Protein AF-A0A1M5IV76-F1 (afdb_monomer_lite)

pLDDT: mean 94.35, std 6.38, range [62.5, 98.69]

Secondary structure (DSSP, 8-state):
-PPPSGGGGGGHHHHHHHHHHHHHHHSS-SSSS--HHHHHH-SS-EEEE-SSSS-BEEEE-HHHHHHHT--HHHHTTSBGGGGB----HHHHHHHHHHHHHHSEEEEEEEEEE-TT--EEEEEEEEEEEEE-TTS-EEEEEEE-SEEEE-

InterPro domains:
  IPR013978 MEKHLA [PF08670] (13-148)

Radius of gyration: 14.45 Å; chains: 1; bounding box: 33×33×34 Å

Foldseek 3Di:
DDQQDPVCQLVLVVLLLQQVQCCVQVVDTPDPDSGNVCVQVPCWWKWWWFPDPQTFIQDIHPNRCVVQVHDRVVRRGDRPCQQFDPDDPVLVVVQVVVCVVRQKDWFDWGWTAHPVGWIKIFTGKIKGFGADPVRDTTTMMIIGDDMDTD

Structure (mmCIF, N/CA/C/O backbone):
data_AF-A0A1M5IV76-F1
#
_entry.id   AF-A0A1M5IV76-F1
#
loop_
_atom_site.group_PDB
_atom_site.id
_atom_site.type_symbol
_atom_site.label_atom_id
_atom_site.label_alt_id
_atom_site.label_comp_id
_atom_site.label_asym_id
_atom_site.label_entity_id
_atom_site.label_seq_id
_atom_site.pdbx_PDB_ins_code
_atom_site.Cartn_x
_atom_site.Cartn_y
_atom_site.Cartn_z
_atom_site.occupancy
_atom_site.B_iso_or_equiv
_atom_site.auth_seq_id
_atom_site.auth_comp_id
_atom_site.auth_asym_id
_atom_site.auth_atom_id
_atom_site.pdbx_PDB_model_num
ATOM 1 N N . MET A 1 1 ? -5.589 -13.951 5.504 1.00 81.75 1 MET A N 1
ATOM 2 C CA . MET A 1 1 ? -4.110 -14.057 5.553 1.00 81.75 1 MET A CA 1
ATOM 3 C C . MET A 1 1 ? -3.656 -13.785 6.974 1.00 81.75 1 MET A C 1
ATOM 5 O O . MET A 1 1 ? -4.291 -12.973 7.628 1.00 81.75 1 MET A O 1
ATOM 9 N N . GLU A 1 2 ? -2.597 -14.431 7.460 1.00 92.12 2 GLU A N 1
ATOM 10 C CA . GLU A 1 2 ? -2.061 -14.140 8.801 1.00 92.12 2 GLU A CA 1
ATOM 11 C C . GLU A 1 2 ? -1.369 -12.773 8.855 1.00 92.12 2 GLU A C 1
ATOM 13 O O . GLU A 1 2 ? -0.728 -12.360 7.885 1.00 92.12 2 GLU A O 1
ATOM 18 N N . ARG A 1 3 ? -1.453 -12.088 9.997 1.00 96.00 3 ARG A N 1
ATOM 19 C CA . ARG A 1 3 ? -0.761 -10.815 10.219 1.00 96.00 3 ARG A CA 1
ATOM 20 C C . ARG A 1 3 ? 0.765 -10.962 10.083 1.00 96.00 3 ARG A C 1
ATOM 22 O O . ARG A 1 3 ? 1.322 -11.909 10.647 1.00 96.00 3 ARG A O 1
ATOM 29 N N . PRO A 1 4 ? 1.463 -10.040 9.392 1.00 97.44 4 PRO A N 1
ATOM 30 C CA . PRO A 1 4 ? 2.919 -10.028 9.300 1.00 97.44 4 PRO A CA 1
ATOM 31 C C . PRO A 1 4 ? 3.592 -10.047 10.677 1.00 97.44 4 PRO A C 1
ATOM 33 O O . PRO A 1 4 ? 3.281 -9.237 11.551 1.00 97.44 4 PRO A O 1
ATOM 36 N N . SER A 1 5 ? 4.502 -10.998 10.871 1.00 97.81 5 SER A N 1
ATOM 37 C CA . SER A 1 5 ? 5.304 -11.178 12.085 1.00 97.81 5 SER A CA 1
ATOM 38 C C . SER A 1 5 ? 6.552 -12.015 11.790 1.00 97.81 5 SER A C 1
ATOM 40 O O . SER A 1 5 ? 6.684 -12.585 10.705 1.00 97.81 5 SER A O 1
ATOM 42 N N . ASP A 1 6 ? 7.442 -12.177 12.774 1.00 97.19 6 ASP A N 1
ATOM 43 C CA . ASP A 1 6 ? 8.620 -13.046 12.629 1.00 97.19 6 ASP A CA 1
ATOM 44 C C . ASP A 1 6 ? 8.236 -14.499 12.273 1.00 97.19 6 ASP A C 1
ATOM 46 O O . ASP A 1 6 ? 8.950 -15.164 11.526 1.00 97.19 6 ASP A O 1
ATOM 50 N N . LYS A 1 7 ? 7.068 -14.983 12.729 1.00 97.25 7 LYS A N 1
ATOM 51 C CA . LYS A 1 7 ? 6.592 -16.359 12.484 1.00 97.25 7 LYS A CA 1
ATOM 52 C C . LYS A 1 7 ? 6.279 -16.654 11.016 1.00 97.25 7 LYS A C 1
ATOM 54 O O . LYS A 1 7 ? 6.349 -17.807 10.607 1.00 97.25 7 LYS A O 1
ATOM 59 N N . ASN A 1 8 ? 5.931 -15.632 10.236 1.00 97.38 8 ASN A N 1
ATOM 60 C CA . ASN A 1 8 ? 5.61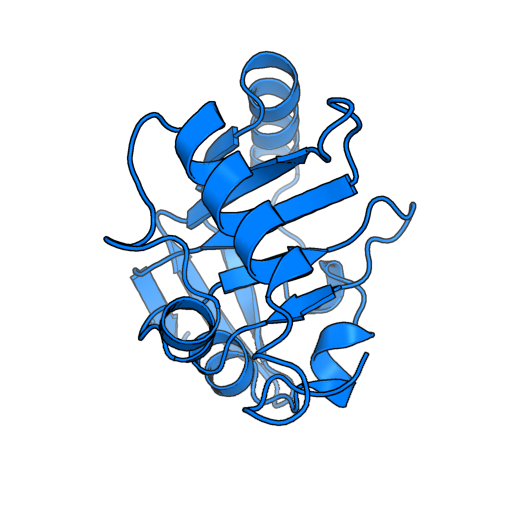2 -15.755 8.811 1.00 97.38 8 ASN A CA 1
ATOM 61 C C . ASN A 1 8 ? 6.489 -14.845 7.938 1.00 97.38 8 ASN A C 1
ATOM 63 O O . ASN A 1 8 ? 6.097 -14.474 6.829 1.00 97.38 8 ASN A O 1
ATOM 67 N N . ALA A 1 9 ? 7.674 -14.484 8.449 1.00 97.75 9 ALA A N 1
ATOM 68 C CA . ALA A 1 9 ? 8.642 -13.619 7.781 1.00 97.75 9 ALA A CA 1
ATOM 69 C C . ALA A 1 9 ? 8.011 -12.328 7.224 1.00 97.75 9 ALA A C 1
ATOM 71 O O . ALA A 1 9 ? 8.343 -11.889 6.126 1.00 97.75 9 ALA A O 1
ATOM 72 N N . TYR A 1 10 ? 7.059 -11.749 7.959 1.00 98.00 10 TYR A N 1
ATOM 73 C CA . TYR A 1 10 ? 6.312 -10.549 7.574 1.00 98.00 10 TYR A CA 1
ATOM 74 C C . TYR A 1 10 ? 5.675 -10.623 6.177 1.00 98.00 10 TYR A C 1
ATOM 76 O O . TYR A 1 10 ? 5.617 -9.623 5.467 1.00 98.00 10 TYR A O 1
ATOM 84 N N . GLN A 1 11 ? 5.196 -11.802 5.764 1.00 97.19 11 GLN A N 1
ATOM 85 C CA . GLN A 1 11 ? 4.651 -12.026 4.418 1.00 97.19 11 GLN A CA 1
ATOM 86 C C . GLN A 1 11 ? 5.676 -11.758 3.298 1.00 97.19 11 GLN A C 1
ATOM 88 O O . GLN A 1 11 ? 5.354 -11.149 2.276 1.00 97.19 11 GLN A O 1
ATOM 93 N N . ALA A 1 12 ? 6.914 -12.243 3.460 1.00 97.12 12 ALA A N 1
ATOM 94 C CA . ALA A 1 12 ? 8.046 -11.929 2.583 1.00 97.12 12 ALA A CA 1
ATOM 95 C C . ALA A 1 12 ? 7.789 -12.061 1.077 1.00 97.12 12 ALA A C 1
ATOM 97 O O . ALA A 1 12 ? 8.241 -11.216 0.309 1.00 97.12 12 ALA A O 1
ATOM 98 N N . LYS A 1 13 ? 7.034 -13.075 0.640 1.00 96.06 13 LYS A N 1
ATOM 99 C CA . LYS A 1 13 ? 6.684 -13.234 -0.781 1.00 96.06 13 LYS A CA 1
ATOM 100 C C . LYS A 1 13 ? 5.839 -12.066 -1.301 1.00 96.06 13 LYS A C 1
ATOM 102 O O . LYS A 1 13 ? 6.115 -11.548 -2.377 1.00 96.06 13 LYS A O 1
ATOM 107 N N . HIS A 1 14 ? 4.843 -11.631 -0.527 1.00 96.94 14 HIS A N 1
ATOM 108 C CA . HIS A 1 14 ? 3.983 -10.499 -0.883 1.00 96.94 14 HIS A CA 1
ATOM 109 C C . HIS A 1 14 ? 4.756 -9.181 -0.824 1.00 96.94 14 HIS A C 1
ATOM 111 O O . HIS A 1 14 ? 4.649 -8.357 -1.727 1.00 96.94 14 HIS A O 1
ATOM 117 N N . ALA A 1 15 ? 5.584 -8.992 0.206 1.00 97.69 15 ALA A N 1
ATOM 118 C CA . ALA A 1 15 ? 6.433 -7.809 0.314 1.00 97.69 15 ALA A CA 1
ATOM 119 C C . ALA A 1 15 ? 7.399 -7.686 -0.874 1.00 97.69 15 ALA A C 1
ATOM 121 O O . ALA A 1 15 ? 7.535 -6.613 -1.461 1.00 97.69 15 ALA A O 1
ATOM 122 N N . LEU A 1 16 ? 8.013 -8.798 -1.280 1.00 96.94 16 LEU A N 1
ATOM 123 C CA . LEU A 1 16 ? 8.903 -8.834 -2.433 1.00 96.94 16 LEU A CA 1
ATOM 124 C C . LEU A 1 16 ? 8.162 -8.506 -3.736 1.00 96.94 16 LEU A C 1
ATOM 126 O O . LEU A 1 16 ? 8.690 -7.747 -4.543 1.00 96.94 16 LEU A O 1
ATOM 130 N N . LEU A 1 17 ? 6.937 -9.016 -3.916 1.00 97.25 17 LEU A N 1
ATOM 131 C CA . LEU A 1 17 ? 6.063 -8.678 -5.046 1.00 97.25 17 LEU A CA 1
ATOM 132 C C . LEU A 1 17 ? 5.800 -7.164 -5.124 1.00 97.25 17 LEU A C 1
ATOM 134 O O . LEU A 1 17 ? 5.945 -6.571 -6.195 1.00 97.25 17 LEU A O 1
ATOM 138 N N . LEU A 1 18 ? 5.463 -6.534 -3.992 1.00 98.25 18 LEU A N 1
ATOM 139 C CA . LEU A 1 18 ? 5.221 -5.089 -3.899 1.00 98.25 18 LEU A CA 1
ATOM 140 C C . LEU A 1 18 ? 6.457 -4.288 -4.312 1.00 98.25 18 LEU A C 1
ATOM 142 O O . LEU A 1 18 ? 6.372 -3.427 -5.189 1.00 98.25 18 LEU A O 1
ATOM 146 N N . LEU A 1 19 ? 7.598 -4.594 -3.694 1.00 98.06 19 LEU A N 1
ATOM 147 C CA . LEU A 1 19 ? 8.830 -3.825 -3.847 1.00 98.06 19 LEU A CA 1
ATOM 148 C C . LEU A 1 19 ? 9.484 -4.035 -5.217 1.00 98.06 19 LEU A C 1
ATOM 150 O O . LEU A 1 19 ? 9.934 -3.068 -5.829 1.00 98.06 19 LEU A O 1
ATOM 154 N N . ARG A 1 20 ? 9.506 -5.270 -5.737 1.00 97.19 20 ARG A N 1
ATOM 155 C CA . ARG A 1 20 ? 10.045 -5.553 -7.077 1.00 97.19 20 ARG A CA 1
ATOM 156 C C . ARG A 1 20 ? 9.212 -4.905 -8.172 1.00 97.19 20 ARG A C 1
ATOM 158 O O . ARG A 1 20 ? 9.792 -4.298 -9.066 1.00 97.19 20 ARG A O 1
ATOM 165 N N . SER A 1 21 ? 7.882 -4.992 -8.081 1.00 97.62 21 SER A N 1
ATOM 166 C CA . SER A 1 21 ? 6.999 -4.350 -9.063 1.00 97.62 21 SER A CA 1
ATOM 167 C C . SER A 1 21 ? 7.175 -2.830 -9.047 1.00 97.62 21 SER A C 1
ATOM 169 O O . SER A 1 21 ? 7.246 -2.216 -10.106 1.00 97.62 21 SER A O 1
ATOM 171 N N . TYR A 1 22 ? 7.322 -2.233 -7.856 1.00 97.94 22 TYR A N 1
ATOM 172 C CA . TYR A 1 22 ? 7.600 -0.803 -7.716 1.00 97.94 22 TYR A CA 1
ATOM 173 C C . TYR A 1 22 ? 8.903 -0.421 -8.433 1.00 97.94 22 TYR A C 1
ATOM 175 O O . TYR A 1 22 ? 8.882 0.421 -9.323 1.00 97.94 22 TYR A O 1
ATOM 183 N N . VAL A 1 23 ? 10.022 -1.084 -8.110 1.00 96.88 23 VAL A N 1
ATOM 184 C CA . VAL A 1 23 ? 11.333 -0.805 -8.730 1.00 96.88 23 VAL A CA 1
ATOM 185 C C . VAL A 1 23 ? 11.284 -0.977 -10.248 1.00 96.88 23 VAL A C 1
ATOM 187 O O . VAL A 1 23 ? 11.803 -0.132 -10.972 1.00 96.88 23 VAL A O 1
ATOM 190 N N . ALA A 1 24 ? 10.660 -2.051 -10.735 1.00 95.88 24 ALA A N 1
ATOM 191 C CA . ALA A 1 24 ? 10.602 -2.358 -12.161 1.00 95.88 24 ALA A CA 1
ATOM 192 C C . ALA A 1 24 ? 9.821 -1.309 -12.967 1.00 95.88 24 ALA A C 1
ATOM 194 O O . ALA A 1 24 ? 10.213 -0.990 -14.087 1.00 95.88 24 ALA A O 1
ATOM 195 N N . LEU A 1 25 ? 8.732 -0.777 -12.407 1.00 96.56 25 LEU A N 1
ATOM 196 C CA . LEU A 1 25 ? 7.865 0.187 -13.089 1.00 96.56 25 LEU A CA 1
ATOM 197 C C . LEU A 1 25 ? 8.342 1.629 -12.938 1.00 96.56 25 LEU A C 1
ATOM 199 O O . LEU A 1 25 ? 8.204 2.432 -13.855 1.00 96.56 25 LEU A O 1
ATOM 203 N N . ILE A 1 26 ? 8.874 1.962 -11.768 1.00 96.19 26 ILE A N 1
ATOM 204 C CA . ILE A 1 26 ? 9.140 3.346 -11.378 1.00 96.19 26 ILE A CA 1
ATOM 205 C C . ILE A 1 26 ? 10.621 3.700 -11.565 1.00 96.19 26 ILE A C 1
ATOM 207 O O . ILE A 1 26 ? 10.961 4.869 -11.726 1.00 96.19 26 IL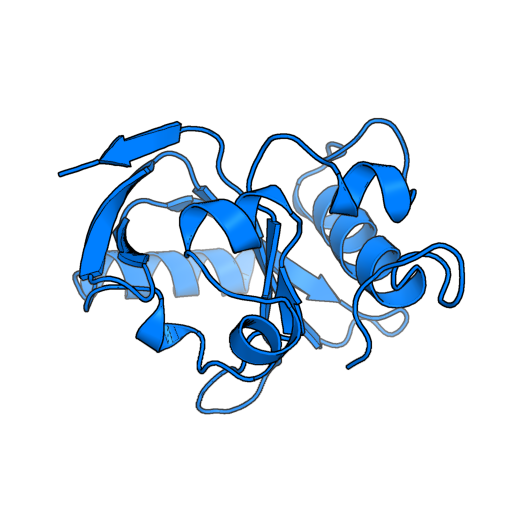E A O 1
ATOM 211 N N . GLY A 1 27 ? 11.505 2.700 -11.595 1.00 96.25 27 GLY A N 1
ATOM 212 C CA . GLY A 1 27 ? 12.941 2.881 -11.815 1.00 96.25 27 GLY A CA 1
ATOM 213 C C . GLY A 1 27 ? 13.725 3.294 -10.568 1.00 96.25 27 GLY A C 1
ATOM 214 O O . GLY A 1 27 ? 14.943 3.440 -10.638 1.00 96.25 27 GLY A O 1
ATOM 215 N N . GLU A 1 28 ? 13.061 3.441 -9.422 1.00 95.94 28 GLU A N 1
ATOM 216 C CA . GLU A 1 28 ? 13.688 3.740 -8.135 1.00 95.94 28 GLU A CA 1
ATOM 217 C C . GLU A 1 28 ? 13.093 2.863 -7.021 1.00 95.94 28 GLU A C 1
ATOM 219 O O . GLU A 1 28 ? 11.944 2.422 -7.123 1.00 95.94 28 GLU A O 1
ATOM 224 N N . PRO A 1 29 ? 13.856 2.563 -5.960 1.00 96.81 29 PRO A N 1
ATOM 225 C CA . PRO A 1 29 ? 13.365 1.730 -4.875 1.00 96.81 29 PRO A CA 1
ATOM 226 C C . PRO A 1 29 ? 12.421 2.481 -3.932 1.00 96.81 29 PRO A C 1
ATOM 228 O O . PRO A 1 29 ? 12.713 3.593 -3.504 1.00 96.81 29 PRO A O 1
ATOM 231 N N . LEU A 1 30 ? 11.318 1.829 -3.540 1.00 97.50 30 LEU A N 1
ATOM 232 C CA . LEU A 1 30 ? 10.424 2.335 -2.487 1.00 97.50 30 LEU A CA 1
ATOM 233 C C . LEU A 1 30 ? 11.112 2.347 -1.111 1.00 97.50 30 LEU A C 1
ATOM 235 O O . LEU A 1 30 ? 10.850 3.219 -0.288 1.00 97.50 30 LEU A O 1
ATOM 239 N N . LEU A 1 31 ? 11.981 1.364 -0.861 1.00 97.31 31 LEU A N 1
ATOM 240 C CA . LEU A 1 31 ? 12.797 1.238 0.344 1.00 97.31 31 LEU A CA 1
ATOM 241 C C . LEU A 1 31 ? 14.229 0.840 -0.029 1.00 97.31 31 LEU A C 1
ATOM 243 O O . LEU A 1 31 ? 14.406 0.122 -1.011 1.00 97.31 31 LEU A O 1
ATOM 247 N N . PRO A 1 32 ? 15.250 1.212 0.767 1.00 95.50 32 PRO A N 1
ATOM 248 C CA . PRO A 1 32 ? 16.646 0.861 0.483 1.00 95.50 32 PRO A CA 1
ATOM 249 C C . PRO A 1 32 ? 16.914 -0.646 0.365 1.00 95.50 32 PRO A C 1
ATOM 251 O O . PRO A 1 32 ? 17.893 -1.047 -0.261 1.00 95.50 32 PRO A O 1
ATOM 254 N N . THR A 1 33 ? 16.063 -1.479 0.969 1.00 94.44 33 THR A N 1
ATOM 255 C CA . THR A 1 33 ? 16.133 -2.940 0.887 1.00 94.44 33 THR A CA 1
ATOM 256 C C . THR A 1 33 ? 14.810 -3.522 0.395 1.00 94.44 33 THR A C 1
ATOM 258 O O . THR A 1 33 ? 13.754 -2.897 0.496 1.00 94.44 33 THR A O 1
ATOM 261 N N . LEU A 1 34 ? 14.860 -4.750 -0.127 1.00 95.06 34 LEU A N 1
ATOM 262 C CA . LEU A 1 34 ? 13.672 -5.507 -0.539 1.00 95.06 34 LEU A CA 1
ATOM 263 C C . LEU A 1 34 ? 13.116 -6.379 0.602 1.00 95.06 34 LEU A C 1
ATOM 265 O O . LEU A 1 34 ? 12.591 -7.466 0.360 1.00 95.06 34 LEU A O 1
ATOM 269 N N . ASP A 1 35 ? 13.258 -5.917 1.846 1.00 97.31 35 ASP A N 1
ATOM 270 C CA . ASP A 1 35 ? 12.926 -6.695 3.034 1.00 97.31 35 ASP A CA 1
ATOM 271 C C . ASP A 1 35 ? 11.489 -6.457 3.507 1.00 97.31 35 ASP A C 1
ATOM 273 O O . ASP A 1 35 ? 10.964 -5.342 3.525 1.00 97.31 35 ASP A O 1
ATOM 277 N N . ALA A 1 36 ? 10.867 -7.532 3.981 1.00 98.19 36 ALA A N 1
ATOM 278 C CA . ALA A 1 36 ? 9.463 -7.540 4.368 1.00 98.19 36 ALA A CA 1
ATOM 279 C C . ALA A 1 36 ? 9.174 -6.780 5.664 1.00 98.19 36 ALA A C 1
ATOM 281 O O . ALA A 1 36 ? 8.178 -6.065 5.761 1.00 98.19 36 ALA A O 1
ATOM 282 N N . LYS A 1 37 ? 10.059 -6.907 6.658 1.00 98.44 37 LYS A N 1
ATOM 283 C CA . LYS A 1 37 ? 9.891 -6.237 7.949 1.00 98.44 37 LYS A CA 1
ATOM 284 C C . LYS A 1 37 ? 9.968 -4.707 7.816 1.00 98.44 37 LYS A C 1
ATOM 286 O O . LYS A 1 37 ? 9.009 -4.060 8.230 1.00 98.44 37 LYS A O 1
ATOM 291 N N . PRO A 1 38 ? 10.999 -4.117 7.173 1.00 98.44 38 PRO A N 1
ATOM 292 C CA . PRO A 1 38 ? 11.028 -2.679 6.908 1.00 98.44 38 PRO A CA 1
ATOM 293 C C . PRO A 1 38 ? 9.814 -2.171 6.125 1.00 98.44 38 PRO A C 1
ATOM 295 O O . PRO A 1 38 ? 9.309 -1.100 6.436 1.00 98.44 38 PRO A O 1
ATOM 298 N N . LEU A 1 39 ? 9.295 -2.937 5.157 1.00 98.69 39 LEU A N 1
ATOM 299 C CA . LEU A 1 39 ? 8.059 -2.579 4.451 1.00 98.69 39 LEU A CA 1
ATOM 300 C C . LEU A 1 39 ? 6.842 -2.542 5.374 1.00 98.69 39 LEU A C 1
ATOM 302 O O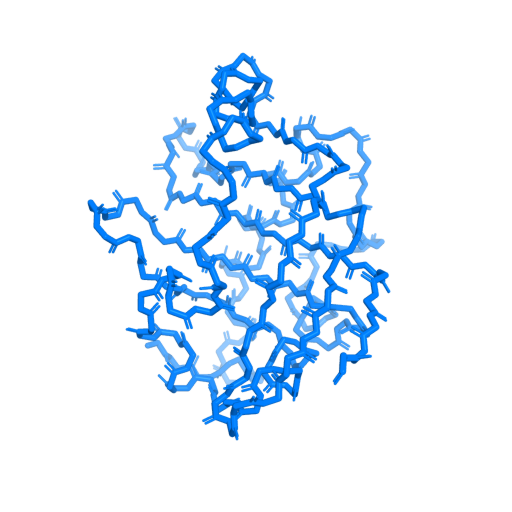 . LEU A 1 39 ? 6.006 -1.640 5.283 1.00 98.69 39 LEU A O 1
ATOM 306 N N . TYR A 1 40 ? 6.726 -3.532 6.252 1.00 98.62 40 TYR A N 1
ATOM 307 C CA . TYR A 1 40 ? 5.621 -3.621 7.193 1.00 98.62 40 TYR A CA 1
ATOM 308 C C . TYR A 1 40 ? 5.663 -2.526 8.272 1.00 98.62 40 TYR A C 1
ATOM 310 O O . TYR A 1 40 ? 4.613 -2.051 8.709 1.00 98.62 40 TYR A O 1
ATOM 318 N N . GLU A 1 41 ? 6.862 -2.098 8.664 1.00 98.50 41 GLU A N 1
ATOM 319 C CA . GLU A 1 41 ? 7.107 -1.072 9.685 1.00 98.50 41 GLU A CA 1
ATOM 320 C C . GLU A 1 41 ? 7.321 0.338 9.105 1.00 98.50 41 GLU A C 1
ATOM 322 O O . GLU A 1 41 ? 7.524 1.285 9.864 1.00 98.50 41 GLU A O 1
ATOM 327 N N . ALA A 1 42 ? 7.268 0.501 7.777 1.00 98.38 42 ALA A N 1
ATOM 328 C CA . ALA A 1 42 ? 7.506 1.783 7.121 1.00 98.38 42 ALA A CA 1
ATOM 329 C C . ALA A 1 42 ? 6.556 2.882 7.650 1.00 98.38 42 ALA A C 1
ATOM 331 O O . ALA A 1 42 ? 5.367 2.621 7.855 1.00 98.38 42 ALA A O 1
ATOM 332 N N . PRO A 1 43 ? 7.044 4.128 7.825 1.00 97.56 43 PRO A N 1
ATOM 333 C CA . PRO A 1 43 ? 6.282 5.213 8.452 1.00 97.56 43 PRO A CA 1
ATOM 334 C C . PRO A 1 43 ? 5.222 5.840 7.532 1.00 97.56 43 PRO A C 1
ATOM 336 O O . PRO A 1 43 ? 4.600 6.834 7.895 1.00 97.56 43 PRO A O 1
ATOM 339 N N . PHE A 1 44 ? 5.025 5.288 6.337 1.00 98.31 44 PHE A N 1
ATOM 340 C CA . PHE A 1 44 ? 4.044 5.730 5.354 1.00 98.31 44 PHE A CA 1
ATOM 341 C C . PHE A 1 44 ? 3.168 4.549 4.918 1.00 98.31 44 PHE A C 1
ATOM 343 O O . PHE A 1 44 ? 3.652 3.412 4.904 1.00 98.31 44 PHE A O 1
ATOM 350 N N . PRO A 1 45 ? 1.887 4.767 4.574 1.00 98.44 45 PRO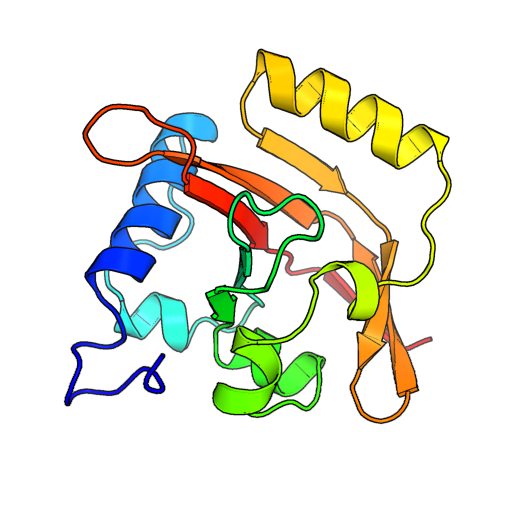 A N 1
ATOM 351 C CA . PRO A 1 45 ? 0.994 3.682 4.189 1.00 98.44 45 PRO A CA 1
ATOM 352 C C . PRO A 1 45 ? 1.438 2.967 2.912 1.00 98.44 45 PRO A C 1
ATOM 354 O O . PRO A 1 45 ? 1.709 3.604 1.900 1.00 98.44 45 PRO A O 1
ATOM 357 N N . VAL A 1 46 ? 1.417 1.635 2.942 1.00 98.62 46 VAL A N 1
ATOM 358 C CA . VAL A 1 46 ? 1.509 0.782 1.750 1.00 98.62 46 VAL A CA 1
ATOM 359 C C . VAL A 1 46 ? 0.353 -0.205 1.773 1.00 98.62 46 VAL A C 1
ATOM 361 O O . VAL A 1 46 ? 0.206 -0.964 2.734 1.00 98.62 46 VAL A O 1
ATOM 364 N N . LEU A 1 47 ? -0.450 -0.198 0.711 1.00 97.62 47 LEU A N 1
ATOM 365 C CA . LEU A 1 47 ? -1.627 -1.048 0.527 1.00 97.62 47 LEU A CA 1
ATOM 366 C C . LEU A 1 47 ? -1.538 -1.811 -0.794 1.00 97.62 47 LEU A C 1
ATOM 368 O O . LEU A 1 47 ? -0.920 -1.333 -1.740 1.00 97.62 47 LEU A O 1
ATOM 372 N N . SER A 1 48 ? -2.204 -2.960 -0.889 1.00 98.25 48 SER A N 1
ATOM 373 C CA . SER A 1 48 ? -2.481 -3.608 -2.180 1.00 98.25 48 SER A CA 1
ATOM 374 C C . SER A 1 48 ? -3.817 -4.320 -2.189 1.00 98.25 48 SER A C 1
ATOM 376 O O . SER A 1 48 ? -4.329 -4.649 -1.121 1.00 98.25 48 SER A O 1
ATOM 378 N N . HIS A 1 49 ? -4.350 -4.586 -3.377 1.00 97.94 49 HIS A N 1
ATOM 379 C CA . HIS A 1 49 ? -5.517 -5.436 -3.596 1.00 97.94 49 HIS A CA 1
ATOM 380 C C . HIS A 1 49 ? -5.289 -6.440 -4.726 1.00 97.94 49 HIS A C 1
ATOM 382 O O . HIS A 1 49 ? -4.401 -6.268 -5.560 1.00 97.94 49 HIS A O 1
ATOM 388 N N . ASN A 1 50 ? -6.132 -7.472 -4.773 1.00 96.94 50 ASN A N 1
ATOM 389 C CA . ASN A 1 50 ? -6.130 -8.487 -5.827 1.00 96.94 50 ASN A CA 1
ATOM 390 C C . ASN A 1 50 ? -6.771 -7.992 -7.147 1.00 96.94 50 ASN A C 1
ATOM 392 O O . ASN A 1 50 ? -7.104 -6.816 -7.304 1.00 96.94 50 ASN A O 1
ATOM 396 N N . THR A 1 51 ? -6.943 -8.904 -8.109 1.00 95.94 51 THR A N 1
ATOM 397 C CA . THR A 1 51 ? -7.551 -8.663 -9.433 1.00 95.94 51 THR A CA 1
ATOM 398 C C . THR A 1 51 ? -9.039 -9.019 -9.520 1.00 95.94 51 THR A C 1
ATOM 400 O O . THR A 1 51 ? -9.577 -9.138 -10.622 1.00 95.94 51 THR A O 1
ATOM 403 N N . ALA A 1 52 ? -9.724 -9.217 -8.388 1.00 96.19 52 ALA A N 1
ATOM 404 C CA . ALA A 1 52 ? -11.155 -9.516 -8.398 1.00 96.19 52 ALA A CA 1
ATOM 405 C C . ALA A 1 52 ? -11.967 -8.362 -9.018 1.00 96.19 52 ALA A C 1
ATOM 407 O O . ALA A 1 52 ? -11.539 -7.210 -9.004 1.00 96.19 52 ALA A O 1
ATOM 408 N N . ALA A 1 53 ? -13.165 -8.662 -9.533 1.00 92.69 53 ALA A N 1
ATOM 409 C CA . ALA A 1 53 ? -14.044 -7.648 -10.127 1.00 92.69 53 ALA A CA 1
ATOM 410 C C . ALA A 1 53 ? -14.439 -6.533 -9.134 1.00 92.69 53 ALA A C 1
ATOM 412 O O . ALA A 1 53 ? -14.560 -5.377 -9.535 1.00 92.69 53 ALA A O 1
ATOM 413 N N . ASP A 1 54 ? -14.602 -6.876 -7.850 1.00 93.12 54 ASP A N 1
ATOM 414 C CA . ASP A 1 54 ? -14.603 -5.933 -6.721 1.00 93.12 54 ASP A CA 1
ATOM 415 C C . ASP A 1 54 ? -13.318 -6.201 -5.913 1.00 93.12 54 ASP A C 1
ATOM 417 O O . ASP A 1 54 ? -13.295 -7.153 -5.125 1.00 93.12 54 ASP A O 1
ATOM 421 N N . PRO A 1 55 ? -12.212 -5.474 -6.173 1.00 95.06 55 PRO A N 1
ATOM 422 C CA . PRO A 1 55 ? -10.908 -5.811 -5.616 1.00 95.06 55 PRO A CA 1
ATOM 423 C C . PRO A 1 55 ? -10.899 -5.800 -4.092 1.00 95.06 55 PRO A C 1
ATOM 425 O O . PRO A 1 55 ? -11.367 -4.850 -3.464 1.00 95.06 55 PRO A O 1
ATOM 428 N N . ILE A 1 56 ? -10.306 -6.830 -3.497 1.00 97.06 56 ILE A N 1
ATOM 429 C CA . ILE A 1 56 ? -10.181 -6.975 -2.044 1.00 97.06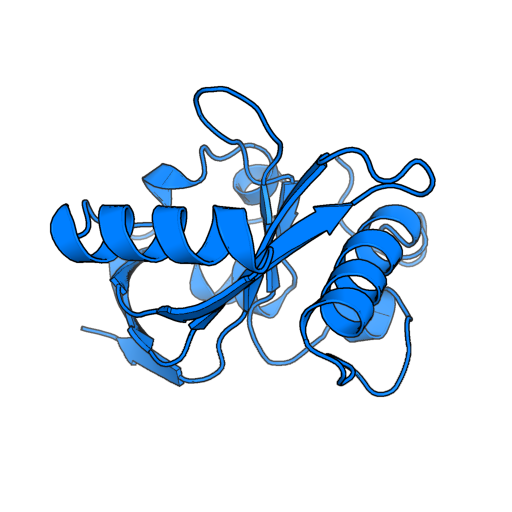 56 ILE A CA 1
ATOM 430 C C . ILE A 1 56 ? -8.748 -6.652 -1.652 1.00 97.06 56 ILE A C 1
ATOM 432 O O . ILE A 1 56 ? -7.812 -7.140 -2.293 1.00 97.06 56 ILE A O 1
ATOM 436 N N . LEU A 1 57 ? -8.576 -5.840 -0.609 1.00 97.75 57 LEU A N 1
ATOM 437 C CA . LEU A 1 57 ? -7.262 -5.530 -0.064 1.00 97.75 57 LEU A CA 1
ATOM 438 C C . LEU A 1 57 ? -6.554 -6.808 0.397 1.00 97.75 57 LEU A C 1
ATOM 440 O O . LEU A 1 57 ? -7.123 -7.641 1.087 1.00 97.75 57 LEU A O 1
ATOM 444 N N . THR A 1 58 ? -5.292 -6.958 0.023 1.00 97.50 58 THR A N 1
ATOM 445 C CA . THR A 1 58 ? -4.468 -8.139 0.299 1.00 97.50 58 THR A CA 1
ATOM 446 C C . THR A 1 58 ? -3.287 -7.848 1.215 1.00 97.50 58 THR A C 1
ATOM 448 O O . THR A 1 58 ? -2.686 -8.770 1.756 1.00 97.50 58 THR A O 1
ATOM 451 N N . TYR A 1 59 ? -2.942 -6.574 1.391 1.00 98.12 59 TYR A N 1
ATOM 452 C CA . TYR A 1 59 ? -1.853 -6.138 2.258 1.00 98.12 59 TYR A CA 1
ATOM 453 C C . TYR A 1 59 ? -2.116 -4.716 2.738 1.00 98.12 59 TYR A C 1
ATOM 455 O O . TYR A 1 59 ? -2.542 -3.876 1.945 1.00 98.12 59 TYR A O 1
ATOM 463 N N . GLY A 1 60 ? -1.782 -4.446 3.997 1.00 98.12 60 GLY A N 1
ATOM 464 C CA . GLY A 1 60 ? -1.647 -3.100 4.537 1.00 98.12 60 GLY A CA 1
ATOM 465 C C . GLY A 1 60 ? -0.617 -3.075 5.657 1.00 98.12 60 GLY A C 1
ATOM 466 O O . GLY A 1 60 ? -0.737 -3.823 6.630 1.00 98.12 60 GLY A O 1
ATOM 467 N N . ASN A 1 61 ? 0.414 -2.243 5.517 1.00 98.69 61 ASN A N 1
ATOM 468 C CA . ASN A 1 61 ? 1.443 -2.106 6.548 1.00 98.69 61 ASN A CA 1
ATOM 469 C C . ASN A 1 61 ? 0.899 -1.426 7.823 1.00 98.69 61 ASN A C 1
ATOM 471 O O . ASN A 1 61 ? -0.271 -1.042 7.886 1.00 98.69 61 ASN A O 1
ATOM 475 N N . LEU A 1 62 ? 1.733 -1.289 8.859 1.00 98.69 62 LEU A N 1
ATOM 476 C CA . LEU A 1 62 ? 1.293 -0.717 10.137 1.00 98.69 62 LEU A CA 1
ATOM 477 C C . LEU A 1 62 ? 0.759 0.713 9.993 1.00 98.69 62 LEU A C 1
ATOM 479 O O . LEU A 1 62 ? -0.267 1.032 10.591 1.00 98.69 62 LEU A O 1
ATOM 483 N N . ALA A 1 63 ? 1.398 1.548 9.171 1.00 98.62 63 ALA A N 1
ATOM 484 C CA . ALA A 1 63 ? 0.933 2.909 8.914 1.00 98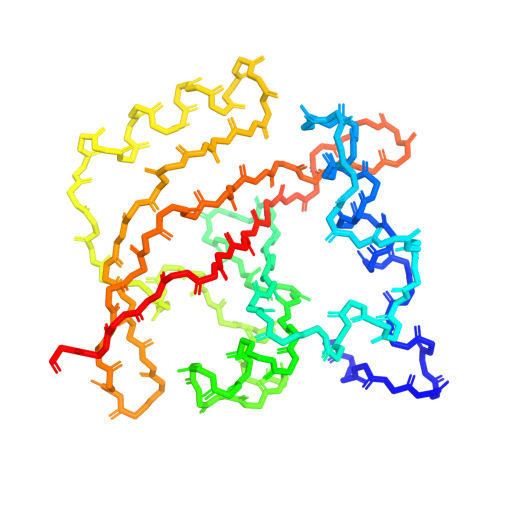.62 63 ALA A CA 1
ATOM 485 C C . ALA A 1 63 ? -0.463 2.926 8.265 1.00 98.62 63 ALA A C 1
ATOM 487 O O . ALA A 1 63 ? -1.319 3.713 8.666 1.00 98.62 63 ALA A O 1
ATOM 488 N N . ALA A 1 64 ? -0.736 2.021 7.318 1.00 98.31 64 ALA A N 1
ATOM 489 C CA . ALA A 1 64 ? -2.069 1.875 6.739 1.00 98.31 64 ALA A CA 1
ATOM 490 C C . ALA A 1 64 ? -3.099 1.390 7.779 1.00 98.31 64 ALA A C 1
ATOM 492 O O . ALA A 1 64 ? -4.168 1.976 7.910 1.00 98.31 64 ALA A O 1
ATOM 493 N N . GLN A 1 65 ? -2.774 0.368 8.574 1.00 98.50 65 GLN A N 1
ATOM 494 C CA . GLN A 1 65 ? -3.661 -0.115 9.645 1.00 98.50 65 GLN A CA 1
ATOM 495 C C . GLN A 1 65 ? -4.028 1.000 10.637 1.00 98.50 65 GLN A C 1
ATOM 497 O O . GLN A 1 65 ? -5.189 1.146 11.010 1.00 98.50 65 GLN A O 1
ATOM 502 N N . GLN A 1 66 ? -3.054 1.826 11.025 1.00 98.25 66 GLN A N 1
ATOM 503 C CA . GLN A 1 66 ? -3.270 2.962 11.922 1.00 98.25 66 GLN A CA 1
ATOM 504 C C . GLN A 1 66 ? -4.140 4.048 11.289 1.00 98.25 66 GLN A C 1
ATOM 506 O O . GLN A 1 66 ? -5.077 4.524 11.927 1.00 98.25 66 GLN A O 1
ATOM 511 N N . LEU A 1 67 ? -3.849 4.432 10.045 1.00 97.81 67 LEU A N 1
ATOM 512 C CA . LEU A 1 67 ? -4.558 5.509 9.359 1.00 97.81 67 LEU A CA 1
ATOM 513 C C . LEU A 1 67 ? -6.020 5.145 9.056 1.00 97.81 67 LEU A C 1
ATOM 515 O O . LEU A 1 67 ? -6.906 5.987 9.186 1.00 97.81 67 LEU A O 1
ATOM 519 N N . TRP A 1 68 ? -6.281 3.883 8.706 1.00 97.62 68 TRP A N 1
ATOM 520 C CA . TRP A 1 68 ? -7.640 3.376 8.496 1.00 97.62 68 TRP A CA 1
ATOM 521 C C . TRP A 1 68 ? -8.320 2.860 9.762 1.00 97.62 68 TRP A C 1
ATOM 523 O O . TRP A 1 68 ? -9.513 2.570 9.715 1.00 97.62 68 TRP A O 1
ATOM 533 N N . GLU A 1 69 ? -7.610 2.804 10.889 1.00 98.00 69 GLU A N 1
ATOM 534 C CA . GLU A 1 69 ? -8.120 2.324 12.180 1.00 98.00 69 GLU A CA 1
ATOM 535 C C . GLU A 1 69 ? -8.652 0.889 12.110 1.00 98.00 69 GLU A C 1
ATOM 537 O O . GLU A 1 69 ? -9.712 0.568 12.642 1.00 98.00 69 GLU A O 1
ATOM 542 N N . MET A 1 70 ? -7.909 0.025 11.420 1.00 97.56 70 MET A N 1
ATOM 543 C CA . MET A 1 70 ? -8.284 -1.365 11.179 1.00 97.56 70 MET A CA 1
ATOM 544 C C . MET A 1 70 ? -7.182 -2.313 11.629 1.00 97.56 70 MET A C 1
ATOM 546 O O . MET A 1 70 ? -5.990 -2.019 11.514 1.00 97.56 70 MET A O 1
ATOM 550 N N . SER A 1 71 ? -7.591 -3.486 12.108 1.00 97.69 71 SER A N 1
ATOM 551 C CA . SER A 1 71 ? -6.678 -4.613 12.263 1.00 97.69 71 SER A CA 1
ATOM 552 C C . SER A 1 71 ? -6.204 -5.112 10.891 1.00 97.69 71 SER A C 1
ATOM 554 O O . SER A 1 71 ? -6.783 -4.788 9.852 1.00 97.69 71 SER A O 1
ATOM 556 N N . TRP A 1 72 ? -5.153 -5.931 10.871 1.00 97.75 72 TRP A N 1
ATOM 557 C CA . TRP A 1 72 ? -4.739 -6.617 9.647 1.00 97.75 72 TRP A CA 1
ATOM 558 C C . TRP A 1 72 ? -5.861 -7.510 9.098 1.00 97.75 72 TRP A C 1
ATOM 560 O O . TRP A 1 72 ? -6.095 -7.559 7.888 1.00 97.75 72 TRP A O 1
ATOM 570 N N . GLU A 1 73 ? -6.547 -8.218 9.992 1.00 97.19 73 GLU A N 1
ATOM 571 C CA . GLU A 1 73 ? -7.607 -9.164 9.675 1.00 97.19 73 GLU A CA 1
ATOM 572 C C . GLU A 1 73 ? -8.788 -8.469 8.993 1.00 97.19 73 GLU A C 1
ATOM 574 O O . GLU A 1 73 ? -9.249 -8.950 7.960 1.00 97.19 73 GLU A O 1
ATOM 579 N N . ASP A 1 74 ? -9.211 -7.313 9.511 1.00 96.75 74 ASP A N 1
ATOM 580 C CA . ASP A 1 74 ? -10.311 -6.529 8.935 1.00 96.75 74 ASP A CA 1
ATOM 581 C C . ASP A 1 74 ? -9.895 -5.862 7.621 1.00 96.75 74 ASP A C 1
ATOM 583 O O . ASP A 1 74 ? -10.647 -5.852 6.644 1.00 96.75 74 ASP A O 1
ATOM 587 N N . LEU A 1 75 ? -8.672 -5.326 7.571 1.00 96.94 75 LEU A N 1
ATOM 588 C CA . LEU A 1 75 ? -8.176 -4.611 6.401 1.00 96.94 75 LEU A CA 1
ATOM 589 C C . LEU A 1 75 ? -8.008 -5.550 5.200 1.00 96.94 75 LEU A C 1
ATOM 591 O O . LEU A 1 75 ? -8.404 -5.194 4.097 1.00 96.94 75 LEU A O 1
ATOM 595 N N . THR A 1 76 ? -7.465 -6.758 5.393 1.00 96.31 76 THR A N 1
ATOM 596 C CA . THR A 1 76 ? -7.117 -7.694 4.298 1.00 96.31 76 THR A CA 1
ATOM 597 C C . THR A 1 76 ? -8.276 -8.546 3.770 1.00 96.31 76 THR A C 1
ATOM 599 O O . THR A 1 76 ? -8.072 -9.522 3.042 1.00 96.31 76 THR A O 1
ATOM 602 N N . ILE A 1 77 ? -9.504 -8.179 4.129 1.00 94.00 77 ILE A N 1
ATOM 603 C CA . ILE A 1 77 ? -10.739 -8.723 3.551 1.00 94.00 77 ILE A CA 1
ATOM 604 C C . ILE A 1 77 ? -11.665 -7.620 3.030 1.00 94.00 77 ILE A C 1
ATOM 606 O O . ILE A 1 77 ? -12.731 -7.911 2.486 1.00 94.00 77 ILE A O 1
ATOM 610 N N . LEU A 1 78 ? -11.273 -6.353 3.186 1.00 94.69 78 LEU A N 1
ATOM 611 C CA . LEU A 1 78 ? -12.102 -5.214 2.838 1.00 94.69 78 LEU A CA 1
ATOM 612 C C . LEU A 1 78 ? -12.058 -4.958 1.322 1.00 94.69 78 LEU A C 1
ATOM 614 O O . LEU A 1 78 ? -10.967 -4.821 0.753 1.00 94.69 78 LEU A O 1
ATOM 618 N N . PRO A 1 79 ? -13.216 -4.828 0.648 1.00 95.50 79 PRO A N 1
ATOM 619 C CA . PRO A 1 79 ? -13.264 -4.297 -0.707 1.00 95.50 79 PRO A CA 1
ATOM 620 C C . PRO A 1 79 ? -12.595 -2.922 -0.768 1.00 95.50 79 PRO A C 1
ATOM 622 O O . PRO A 1 79 ? -12.976 -2.005 -0.038 1.00 95.50 79 PRO A O 1
ATOM 625 N N . SER A 1 80 ? -11.618 -2.754 -1.657 1.00 92.12 80 SER A N 1
ATOM 626 C CA . SER A 1 80 ? -10.774 -1.557 -1.740 1.00 92.12 80 SER A CA 1
ATOM 627 C C . SER A 1 80 ? -11.604 -0.274 -1.861 1.00 92.12 80 SER A C 1
ATOM 629 O O . SER A 1 80 ? -11.317 0.722 -1.195 1.00 92.12 80 SER A O 1
ATOM 631 N N . ARG A 1 81 ? -12.715 -0.314 -2.609 1.00 90.94 81 ARG A N 1
ATOM 632 C CA . ARG A 1 81 ? -13.641 0.820 -2.768 1.00 90.94 81 ARG A CA 1
ATOM 633 C C . ARG A 1 81 ? -14.244 1.350 -1.462 1.00 90.94 81 ARG A C 1
ATOM 635 O O . ARG A 1 81 ? -14.719 2.475 -1.465 1.00 90.94 81 ARG A O 1
ATOM 642 N N . LEU A 1 82 ? -14.259 0.568 -0.378 1.00 89.44 82 LEU A N 1
ATOM 643 C CA . LEU A 1 82 ? -14.797 0.989 0.923 1.00 89.44 82 LEU A CA 1
ATOM 644 C C . LEU A 1 82 ? -13.801 1.808 1.751 1.00 89.44 82 LEU A C 1
ATOM 646 O O . LEU A 1 82 ? -14.187 2.397 2.753 1.00 89.44 82 LEU A O 1
ATOM 650 N N . THR A 1 83 ? -12.538 1.884 1.328 1.00 86.50 83 THR A N 1
ATOM 651 C CA . THR A 1 83 ? -11.527 2.750 1.961 1.00 86.50 83 THR A CA 1
ATOM 652 C C . THR A 1 83 ? -11.532 4.181 1.426 1.00 86.50 83 THR A C 1
ATOM 654 O O . THR A 1 83 ? -10.819 5.042 1.945 1.00 86.50 83 THR A O 1
ATOM 657 N N . ALA A 1 84 ? -12.310 4.432 0.373 1.00 83.94 84 ALA A N 1
ATOM 658 C CA . ALA A 1 84 ? -12.310 5.648 -0.418 1.00 83.94 84 ALA A CA 1
ATOM 659 C C . ALA A 1 84 ? -13.720 6.210 -0.562 1.00 83.94 84 ALA A C 1
ATOM 661 O O . ALA A 1 84 ? -14.684 5.464 -0.728 1.00 83.94 84 ALA A O 1
ATOM 662 N N . GLU A 1 85 ? -13.839 7.534 -0.582 1.00 84.19 85 GLU A N 1
ATOM 663 C CA . GLU A 1 85 ? -15.075 8.137 -1.065 1.00 84.19 85 GLU A CA 1
ATOM 664 C C . GLU A 1 85 ? -15.224 7.904 -2.575 1.00 84.19 85 GLU A C 1
ATOM 666 O O . GLU A 1 85 ? -14.243 7.627 -3.278 1.00 84.19 85 GLU A O 1
ATOM 671 N N . PRO A 1 86 ? -16.445 8.011 -3.121 1.00 76.69 86 PRO A N 1
ATOM 672 C CA . PRO A 1 86 ? -16.642 8.019 -4.559 1.00 76.69 86 PRO A CA 1
ATOM 673 C C . PRO A 1 86 ? -15.861 9.172 -5.212 1.00 76.69 86 PRO A C 1
ATOM 675 O O . PRO A 1 86 ? -16.343 10.293 -5.317 1.00 76.69 86 PRO A O 1
ATOM 678 N N . ASN A 1 87 ? -14.647 8.889 -5.690 1.00 67.44 87 ASN A N 1
ATOM 679 C CA . ASN A 1 87 ? -13.857 9.863 -6.437 1.00 67.44 87 ASN A CA 1
ATOM 680 C C . ASN A 1 87 ? -14.579 10.301 -7.717 1.00 67.44 87 ASN A C 1
ATOM 682 O O . ASN A 1 87 ? -15.266 9.489 -8.355 1.00 67.44 87 ASN A O 1
ATOM 686 N N . HIS A 1 88 ? -14.308 11.543 -8.129 1.00 62.56 88 HIS A N 1
ATOM 687 C CA . HIS A 1 88 ? -14.677 12.109 -9.425 1.00 62.56 88 HIS A CA 1
ATOM 688 C C . HIS A 1 88 ? -14.299 11.139 -10.558 1.00 62.56 88 HIS A C 1
ATOM 690 O O . HIS A 1 88 ? -13.194 10.590 -10.586 1.00 62.56 88 HIS A O 1
ATOM 696 N N . ARG A 1 89 ? -15.241 10.880 -11.473 1.00 62.50 89 ARG A N 1
ATOM 697 C CA . ARG A 1 89 ? -15.096 9.839 -12.508 1.00 62.50 89 ARG A CA 1
ATOM 698 C C . ARG A 1 89 ? -13.926 10.114 -13.456 1.00 62.50 89 ARG A C 1
ATOM 700 O O . ARG A 1 89 ? -13.242 9.169 -13.842 1.00 62.50 89 ARG A O 1
ATOM 707 N N . ASP A 1 90 ? -13.662 11.383 -13.753 1.00 68.19 90 ASP A N 1
ATOM 708 C CA . ASP A 1 90 ? -12.690 11.789 -14.775 1.00 68.19 90 ASP A CA 1
ATOM 709 C C . ASP A 1 90 ? -11.243 11.488 -14.360 1.00 68.19 90 ASP A C 1
ATOM 711 O O . ASP A 1 90 ? -10.488 10.894 -15.128 1.00 68.19 90 ASP A O 1
ATOM 715 N N . GLN A 1 91 ? -10.878 11.780 -13.105 1.00 77.12 91 GLN A N 1
ATOM 716 C CA . GLN A 1 91 ? -9.545 11.469 -12.571 1.00 77.12 91 GLN A CA 1
ATOM 717 C C . GLN A 1 91 ? -9.273 9.958 -12.578 1.00 77.12 91 GLN A C 1
ATOM 719 O O . GLN A 1 91 ? -8.167 9.523 -12.889 1.00 77.12 91 GLN A O 1
ATOM 724 N N . ARG A 1 92 ? -10.294 9.140 -12.279 1.00 79.38 92 ARG A N 1
ATOM 725 C CA . ARG A 1 92 ? -10.174 7.676 -12.334 1.00 79.38 92 ARG A CA 1
ATOM 726 C C . ARG A 1 92 ? -10.015 7.161 -13.761 1.00 79.38 92 ARG A C 1
ATOM 728 O O . ARG A 1 92 ? -9.199 6.272 -13.978 1.00 79.38 92 ARG A O 1
ATOM 735 N N . ALA A 1 93 ? -10.774 7.693 -14.716 1.00 82.81 93 ALA A N 1
ATOM 736 C CA . ALA A 1 93 ? -10.673 7.275 -16.112 1.00 82.81 93 ALA A CA 1
ATOM 737 C C . ALA A 1 93 ? -9.267 7.537 -16.672 1.00 82.81 93 ALA A C 1
ATOM 739 O O . ALA A 1 93 ? -8.659 6.622 -17.227 1.00 82.81 93 ALA A O 1
ATOM 740 N N . HIS A 1 94 ? -8.731 8.738 -16.434 1.00 86.25 94 HIS A N 1
ATOM 741 C CA . HIS A 1 94 ? -7.381 9.106 -16.854 1.00 86.25 94 HIS A CA 1
ATOM 742 C C . HIS A 1 94 ? -6.301 8.254 -16.170 1.00 86.25 94 HIS A C 1
ATOM 744 O O . HIS A 1 94 ? -5.412 7.729 -16.836 1.00 86.25 94 HIS A O 1
ATOM 750 N N . MET A 1 95 ? -6.415 8.034 -14.855 1.00 89.81 95 MET A N 1
ATOM 751 C CA . MET A 1 95 ? -5.514 7.142 -14.118 1.00 89.81 95 MET A CA 1
ATOM 752 C C . MET A 1 95 ? -5.461 5.744 -14.750 1.00 89.81 95 MET A C 1
ATOM 754 O O . MET A 1 95 ? -4.374 5.218 -14.974 1.00 89.81 95 MET A O 1
ATOM 758 N N . PHE A 1 96 ? -6.614 5.148 -15.077 1.00 86.44 96 PHE A N 1
ATOM 759 C CA . PHE A 1 96 ? -6.654 3.825 -15.706 1.00 86.44 96 PHE A CA 1
ATOM 760 C C . PHE A 1 96 ? -6.083 3.804 -17.124 1.00 86.44 96 PHE A C 1
ATOM 762 O O . PHE A 1 96 ? -5.565 2.774 -17.542 1.00 86.44 96 PHE A O 1
ATOM 769 N N . GLU A 1 97 ? -6.197 4.891 -17.884 1.00 90.12 97 GLU A N 1
ATOM 770 C CA . GLU A 1 97 ? -5.564 5.008 -19.199 1.00 90.12 97 GLU A CA 1
ATOM 771 C C . GLU A 1 97 ? -4.039 4.981 -19.074 1.00 90.12 97 GLU A C 1
ATOM 773 O O . GLU A 1 97 ? -3.403 4.092 -19.634 1.00 90.12 97 GLU A O 1
ATOM 778 N N . VAL A 1 98 ? -3.474 5.843 -18.227 1.00 93.06 98 VAL A N 1
ATOM 779 C CA . VAL A 1 98 ? -2.026 5.884 -17.979 1.00 93.06 98 VAL A CA 1
ATOM 780 C C . VAL A 1 98 ? -1.521 4.547 -17.431 1.00 93.06 98 VAL A C 1
ATOM 782 O O . VAL A 1 98 ? -0.544 4.002 -17.938 1.00 93.06 98 VAL A O 1
ATOM 785 N N . MET A 1 99 ? -2.218 3.953 -16.455 1.00 92.69 99 MET A N 1
ATOM 786 C CA . MET A 1 99 ? -1.821 2.659 -15.888 1.00 92.69 99 MET A CA 1
ATOM 787 C C . MET A 1 99 ? -1.833 1.513 -16.909 1.00 92.69 99 MET A C 1
ATOM 789 O O . MET A 1 99 ? -1.089 0.553 -16.719 1.00 92.69 99 MET A O 1
ATOM 793 N N . ARG A 1 100 ? -2.645 1.574 -17.977 1.00 90.81 100 ARG A N 1
ATOM 794 C CA . ARG A 1 100 ? -2.609 0.561 -19.051 1.00 90.81 100 ARG A CA 1
ATOM 795 C C . ARG A 1 100 ? -1.335 0.648 -19.883 1.00 90.81 100 ARG A C 1
ATOM 797 O O . ARG A 1 100 ? -0.874 -0.383 -20.358 1.00 90.81 100 ARG A O 1
ATOM 804 N N . GLU A 1 101 ? -0.793 1.847 -20.063 1.00 92.44 101 GLU A N 1
ATOM 805 C CA . GLU A 1 101 ? 0.400 2.078 -20.879 1.00 92.44 101 GLU A CA 1
ATOM 806 C C . GLU A 1 101 ? 1.691 1.880 -20.082 1.00 92.44 101 GLU A C 1
ATOM 808 O O . GLU A 1 101 ? 2.638 1.272 -20.574 1.00 92.44 101 GLU A O 1
ATOM 813 N N . THR A 1 102 ? 1.732 2.375 -18.844 1.00 94.50 102 THR A N 1
ATOM 814 C CA . THR A 1 102 ? 2.967 2.451 -18.048 1.00 94.50 102 THR A CA 1
ATOM 815 C C . THR A 1 102 ? 3.005 1.466 -16.884 1.00 94.50 102 THR A C 1
ATOM 817 O O . THR A 1 102 ? 4.064 1.238 -16.310 1.00 94.50 102 THR A O 1
ATOM 820 N N . GLY A 1 103 ? 1.858 0.908 -16.484 1.00 95.94 103 GLY A N 1
ATOM 821 C CA . GLY A 1 103 ? 1.723 0.067 -15.295 1.00 95.94 103 GLY A CA 1
ATOM 822 C C . GLY A 1 103 ? 1.657 0.829 -13.967 1.00 95.94 103 GLY A C 1
ATOM 823 O O . GLY A 1 103 ? 1.388 0.198 -12.941 1.00 95.94 103 GLY A O 1
ATOM 824 N N . PHE A 1 104 ? 1.846 2.153 -13.949 1.00 97.25 104 PHE A N 1
ATOM 825 C CA . PHE A 1 104 ? 1.786 2.969 -12.732 1.00 97.25 104 PHE A CA 1
ATOM 826 C C . PHE A 1 104 ? 1.190 4.362 -12.977 1.00 97.25 104 PHE A C 1
ATOM 828 O O . PHE A 1 104 ? 1.153 4.868 -14.092 1.00 97.25 104 PHE A O 1
ATOM 835 N N . TYR A 1 105 ? 0.742 5.012 -11.912 1.00 96.00 105 TYR A N 1
ATOM 836 C CA . TYR A 1 105 ? 0.256 6.385 -11.924 1.00 96.00 105 TYR A CA 1
ATOM 837 C C . TYR A 1 105 ? 0.798 7.132 -10.708 1.00 96.00 105 TYR A C 1
ATOM 839 O O . TYR A 1 105 ? 0.868 6.580 -9.610 1.00 96.00 105 TYR A O 1
ATOM 847 N N . ARG A 1 106 ? 1.177 8.394 -10.901 1.00 95.00 106 ARG A N 1
ATOM 848 C CA . ARG A 1 106 ? 1.653 9.302 -9.850 1.00 95.00 106 ARG A CA 1
ATOM 849 C C . ARG A 1 106 ? 0.710 10.489 -9.731 1.00 95.00 106 ARG A C 1
ATOM 851 O O . ARG A 1 106 ? -0.042 10.777 -10.656 1.00 95.00 106 ARG A O 1
ATOM 858 N N . ASN A 1 107 ? 0.807 11.214 -8.621 1.00 92.38 107 ASN A N 1
ATOM 859 C CA . ASN A 1 107 ? 0.010 12.416 -8.362 1.00 92.38 107 ASN A CA 1
ATOM 860 C C . ASN A 1 107 ? -1.492 12.115 -8.257 1.00 92.38 107 ASN A C 1
ATOM 862 O O . ASN A 1 107 ? -2.339 12.910 -8.662 1.00 92.38 107 ASN A O 1
ATOM 866 N N . TYR A 1 108 ? -1.834 10.935 -7.735 1.00 92.31 108 TYR A N 1
ATOM 867 C CA . TYR A 1 108 ? -3.216 10.632 -7.403 1.00 92.31 108 TYR A CA 1
ATOM 868 C C . TYR A 1 108 ? -3.620 11.359 -6.120 1.00 92.31 108 TYR A C 1
ATOM 870 O O . TYR A 1 108 ? -2.882 11.375 -5.133 1.00 92.31 108 TYR A O 1
ATOM 878 N N . GLU A 1 109 ? -4.832 11.904 -6.134 1.00 92.56 109 GLU A N 1
ATOM 879 C CA . GLU A 1 109 ? -5.463 12.512 -4.971 1.00 92.56 109 GLU A CA 1
ATOM 880 C C . GLU A 1 109 ? -6.835 11.885 -4.730 1.00 92.56 109 GLU A C 1
ATOM 882 O O . GLU A 1 109 ? -7.498 11.392 -5.648 1.00 92.56 109 GLU A O 1
ATOM 887 N N . GLY A 1 110 ? -7.289 11.910 -3.485 1.00 91.00 110 GLY A N 1
ATOM 888 C CA . GLY A 1 110 ? -8.634 11.461 -3.164 1.00 91.00 110 GLY A CA 1
ATOM 889 C C . GLY A 1 110 ? -8.939 11.528 -1.684 1.00 91.00 110 GLY A C 1
ATOM 890 O O . GLY A 1 110 ? -8.039 11.567 -0.849 1.00 91.00 110 GLY A O 1
ATOM 891 N N . ILE A 1 111 ? -10.227 11.502 -1.364 1.00 93.44 111 ILE A N 1
ATOM 892 C CA . ILE A 1 111 ? -10.681 11.409 0.020 1.00 93.44 111 ILE A CA 1
ATOM 893 C C . ILE A 1 111 ? -10.780 9.931 0.397 1.00 93.44 111 ILE A C 1
ATOM 895 O O . ILE A 1 111 ? -11.249 9.080 -0.372 1.00 93.44 111 ILE A O 1
ATOM 899 N N . ARG A 1 112 ? -10.280 9.624 1.586 1.00 94.81 112 ARG A N 1
ATOM 900 C CA . ARG A 1 112 ? -10.325 8.320 2.233 1.00 94.81 112 ARG A CA 1
ATOM 901 C C . ARG A 1 112 ? -11.091 8.439 3.540 1.00 94.81 112 ARG A C 1
ATOM 903 O O . ARG A 1 112 ? -11.199 9.523 4.112 1.00 94.81 112 ARG A O 1
ATOM 910 N N . VAL A 1 113 ? -11.644 7.316 3.978 1.00 93.94 113 VAL A N 1
ATOM 911 C CA . VAL A 1 113 ? -12.430 7.223 5.207 1.00 93.94 113 VAL A CA 1
ATOM 912 C C . VAL A 1 113 ? -11.924 6.050 6.038 1.00 93.94 113 VAL A C 1
ATOM 914 O O . VAL A 1 113 ? -11.718 4.954 5.513 1.00 93.94 113 VAL A O 1
ATOM 917 N N . SER A 1 114 ? -11.668 6.295 7.321 1.00 95.81 114 SER A N 1
ATOM 918 C CA . SER A 1 114 ? -11.283 5.260 8.281 1.00 95.81 114 SER A CA 1
ATOM 919 C C . SER A 1 114 ? -12.495 4.450 8.757 1.00 95.81 114 SER A C 1
ATOM 921 O O . SER A 1 114 ? -13.646 4.834 8.540 1.00 95.81 114 SER A O 1
ATOM 923 N N . ALA A 1 115 ? -12.253 3.355 9.482 1.00 94.56 115 ALA A N 1
ATOM 924 C CA . ALA A 1 115 ? -13.307 2.543 10.091 1.00 94.56 115 ALA A CA 1
ATOM 925 C C . ALA A 1 115 ? -14.207 3.330 11.061 1.00 94.56 115 ALA A C 1
ATOM 927 O O . ALA A 1 115 ? -15.377 2.991 11.224 1.00 94.56 115 ALA A O 1
ATOM 928 N N . THR A 1 116 ? -13.680 4.384 11.695 1.00 94.94 116 THR A N 1
ATOM 929 C CA . THR A 1 116 ? -14.447 5.231 12.627 1.00 94.94 116 THR A CA 1
ATOM 930 C C . THR A 1 116 ? -15.131 6.417 11.941 1.00 94.94 116 THR A C 1
ATOM 932 O O . THR A 1 116 ? -15.804 7.209 12.599 1.00 94.94 116 THR A O 1
ATOM 935 N N . GLY A 1 117 ? -14.986 6.545 10.618 1.00 93.88 117 GLY A N 1
ATOM 936 C CA . GLY A 1 117 ? -15.570 7.631 9.833 1.00 93.88 117 GLY A CA 1
ATOM 937 C C . GLY A 1 117 ? -14.700 8.885 9.738 1.00 93.88 117 GLY A C 1
ATOM 938 O O . GLY A 1 117 ? -15.163 9.892 9.201 1.00 93.88 117 GLY A O 1
ATOM 939 N N . ARG A 1 118 ? -13.446 8.856 10.216 1.00 95.75 118 ARG A N 1
ATOM 940 C CA . ARG A 1 118 ? -12.518 9.981 10.032 1.00 95.75 118 ARG A CA 1
ATOM 941 C C . ARG A 1 118 ? -12.139 10.097 8.565 1.00 95.75 118 ARG A C 1
ATOM 943 O O . ARG A 1 118 ? -11.700 9.128 7.945 1.00 95.75 118 ARG A O 1
ATOM 950 N N . ARG A 1 119 ? -12.310 11.296 8.017 1.00 96.50 119 ARG A N 1
ATOM 951 C CA . ARG A 1 119 ? -12.013 11.601 6.618 1.00 96.50 119 ARG A CA 1
ATOM 952 C C . ARG A 1 119 ? -10.632 12.223 6.520 1.00 96.50 119 ARG A C 1
ATOM 954 O O . ARG A 1 119 ? -10.257 13.044 7.355 1.00 96.50 119 ARG A O 1
ATOM 961 N N . PHE A 1 120 ? -9.887 11.839 5.497 1.00 96.50 120 PHE A N 1
ATOM 962 C CA . PHE A 1 120 ? -8.601 12.446 5.186 1.00 96.50 120 PHE A CA 1
ATOM 963 C C . PHE A 1 120 ? -8.388 12.493 3.678 1.00 96.50 120 PHE A C 1
ATOM 965 O O . PHE A 1 120 ? -8.760 11.564 2.956 1.00 96.50 120 PHE A O 1
ATOM 972 N N . GLN A 1 121 ? -7.809 13.584 3.190 1.00 96.25 121 GLN A N 1
ATOM 973 C CA . GLN A 1 121 ? -7.413 13.718 1.795 1.00 96.25 121 GLN A CA 1
ATOM 974 C C . GLN A 1 121 ? -5.974 13.242 1.641 1.00 96.25 121 GLN A C 1
ATOM 976 O O . GLN A 1 121 ? -5.096 13.725 2.346 1.00 96.25 121 GLN A O 1
ATOM 981 N N . ILE A 1 122 ? -5.733 12.317 0.713 1.00 95.81 122 ILE A N 1
ATOM 982 C CA . ILE A 1 122 ? -4.383 11.919 0.300 1.00 95.81 122 ILE A CA 1
ATOM 983 C C . ILE A 1 122 ? -3.954 12.744 -0.912 1.00 95.81 122 ILE A C 1
ATOM 985 O O . ILE A 1 122 ? -4.782 13.053 -1.777 1.00 95.81 122 ILE A O 1
ATOM 989 N N . ARG A 1 123 ? -2.662 13.059 -0.989 1.00 95.38 123 ARG A N 1
ATOM 990 C CA . ARG A 1 123 ? -2.032 13.765 -2.109 1.00 95.38 123 ARG A CA 1
ATOM 991 C C . ARG A 1 123 ? -0.784 13.027 -2.566 1.00 95.38 123 ARG A C 1
ATOM 993 O O . ARG A 1 123 ? -0.215 12.230 -1.820 1.00 95.38 123 ARG A O 1
ATOM 1000 N N . ASN A 1 124 ? -0.377 13.287 -3.807 1.00 94.12 124 ASN A N 1
ATOM 1001 C CA . ASN A 1 124 ? 0.839 12.730 -4.401 1.00 94.12 124 ASN A CA 1
ATOM 1002 C C . ASN A 1 124 ? 0.950 11.200 -4.280 1.00 94.12 124 ASN A C 1
ATOM 1004 O O . ASN A 1 124 ? 2.045 10.642 -4.204 1.00 94.12 124 ASN A O 1
ATOM 1008 N N . ALA A 1 125 ? -0.189 10.500 -4.280 1.00 96.31 125 ALA A N 1
ATOM 1009 C CA . ALA A 1 125 ? -0.187 9.055 -4.161 1.00 96.31 125 ALA A CA 1
ATOM 1010 C C . ALA A 1 125 ? 0.335 8.412 -5.448 1.00 96.31 125 ALA A C 1
ATOM 1012 O O . ALA A 1 125 ? 0.024 8.844 -6.565 1.00 96.31 125 ALA A O 1
ATOM 1013 N N . THR A 1 126 ? 1.126 7.361 -5.267 1.00 97.69 126 THR A N 1
ATOM 1014 C CA . THR A 1 126 ? 1.616 6.505 -6.342 1.00 97.69 126 THR A CA 1
ATOM 1015 C C . THR A 1 126 ? 0.851 5.198 -6.306 1.00 97.69 126 THR A C 1
ATOM 1017 O O . THR A 1 126 ? 0.766 4.564 -5.255 1.00 97.69 126 THR A O 1
ATOM 1020 N N . ILE A 1 127 ? 0.309 4.798 -7.453 1.00 97.12 127 ILE A N 1
ATOM 1021 C CA . ILE A 1 127 ? -0.398 3.536 -7.655 1.00 97.12 127 ILE A CA 1
ATOM 1022 C C . ILE A 1 127 ? 0.379 2.738 -8.697 1.00 97.12 127 ILE A C 1
ATOM 1024 O O . ILE A 1 127 ? 0.750 3.289 -9.729 1.00 97.12 127 ILE A O 1
ATOM 1028 N N . TRP A 1 128 ? 0.642 1.459 -8.453 1.00 98.19 128 TRP A N 1
ATOM 1029 C CA . TRP A 1 128 ? 1.386 0.616 -9.389 1.00 98.19 128 TRP A CA 1
ATOM 1030 C C . TRP A 1 128 ? 0.806 -0.788 -9.481 1.00 98.19 128 TRP A C 1
ATOM 1032 O O . TRP A 1 128 ? 0.219 -1.310 -8.535 1.00 98.19 128 TRP A O 1
ATOM 1042 N N . THR A 1 129 ? 0.971 -1.401 -10.647 1.00 97.88 129 THR A N 1
ATOM 1043 C CA . THR A 1 129 ? 0.539 -2.772 -10.919 1.00 97.88 129 THR A CA 1
ATOM 1044 C C . THR A 1 129 ? 1.510 -3.768 -10.291 1.00 97.88 129 THR A C 1
ATOM 1046 O O . THR A 1 129 ? 2.718 -3.549 -10.285 1.00 97.88 129 THR A O 1
ATOM 1049 N N . LEU A 1 130 ? 0.983 -4.876 -9.771 1.00 98.00 130 LEU A N 1
ATOM 1050 C CA . LEU A 1 130 ? 1.773 -5.987 -9.245 1.00 98.00 130 LEU A CA 1
ATOM 1051 C C . LEU A 1 130 ? 1.907 -7.082 -10.296 1.00 98.00 130 LEU A C 1
ATOM 1053 O O . LEU A 1 130 ? 0.888 -7.540 -10.818 1.00 98.00 130 LEU A O 1
ATOM 1057 N N . PHE A 1 131 ? 3.138 -7.522 -10.552 1.00 94.25 131 PHE A N 1
ATOM 1058 C CA . PHE A 1 131 ? 3.445 -8.589 -11.504 1.00 94.25 131 PHE A CA 1
ATOM 1059 C C . PHE A 1 131 ? 4.144 -9.755 -10.812 1.00 94.25 131 PHE A C 1
ATOM 1061 O O . PHE A 1 131 ? 5.137 -9.543 -10.116 1.00 94.25 131 PHE A O 1
ATOM 1068 N N . ASP A 1 132 ? 3.645 -10.977 -11.000 1.00 92.31 132 ASP A N 1
ATOM 1069 C CA . ASP A 1 132 ? 4.375 -12.170 -10.561 1.00 92.31 132 ASP A CA 1
ATOM 1070 C C . ASP A 1 132 ? 5.631 -12.434 -11.409 1.00 92.31 132 ASP A C 1
ATOM 1072 O O . ASP A 1 132 ? 5.927 -11.740 -12.384 1.00 92.31 132 ASP A O 1
ATOM 1076 N N . ASP A 1 133 ? 6.372 -13.482 -11.044 1.00 88.81 133 ASP A N 1
ATOM 1077 C CA . ASP A 1 133 ? 7.592 -13.900 -11.742 1.00 88.81 133 ASP A CA 1
ATOM 1078 C C . ASP A 1 133 ? 7.342 -14.331 -13.206 1.00 88.81 133 ASP A C 1
ATOM 1080 O O . ASP A 1 133 ? 8.292 -14.458 -13.977 1.00 88.81 133 ASP A O 1
ATOM 1084 N N . MET A 1 134 ? 6.083 -14.555 -13.608 1.00 91.44 134 MET A N 1
ATOM 1085 C CA . MET A 1 134 ? 5.683 -14.868 -14.985 1.00 91.44 134 MET A CA 1
ATOM 1086 C C . MET A 1 134 ? 5.197 -13.628 -15.754 1.00 91.44 134 MET A C 1
ATOM 1088 O O . MET A 1 134 ? 4.791 -13.748 -16.912 1.00 91.44 134 MET A O 1
ATOM 1092 N N . GLY A 1 135 ? 5.225 -12.444 -15.135 1.00 89.00 135 GLY A N 1
ATOM 1093 C CA . GLY A 1 135 ? 4.736 -11.197 -15.717 1.00 89.00 135 GLY A CA 1
ATOM 1094 C C . GLY A 1 135 ? 3.210 -11.080 -15.740 1.00 89.00 135 GLY A C 1
ATOM 1095 O O . GLY A 1 135 ? 2.676 -10.219 -16.441 1.00 89.00 135 GLY A O 1
ATOM 1096 N N . GLN A 1 136 ? 2.481 -11.922 -15.001 1.00 93.81 136 GLN A N 1
ATOM 1097 C CA . GLN A 1 136 ? 1.027 -11.827 -14.910 1.00 93.81 136 GLN A CA 1
ATOM 1098 C C . GLN A 1 136 ? 0.624 -10.780 -13.875 1.00 93.81 136 GLN A C 1
ATOM 1100 O O . GLN A 1 136 ? 1.209 -10.682 -12.797 1.00 93.81 136 GLN A O 1
ATOM 1105 N N . LYS A 1 137 ? -0.416 -9.999 -14.188 1.00 95.06 137 LYS A N 1
ATOM 1106 C CA . LYS A 1 137 ? -0.980 -9.026 -13.250 1.00 95.06 137 LYS A CA 1
ATOM 1107 C C . LYS A 1 137 ? -1.640 -9.750 -12.073 1.00 95.06 137 LYS A C 1
ATOM 1109 O O . LYS A 1 137 ? -2.621 -10.467 -12.258 1.00 95.06 137 LYS A O 1
ATOM 1114 N N . CYS A 1 138 ? -1.159 -9.484 -10.863 1.00 95.94 138 CYS A N 1
ATOM 1115 C CA . CYS A 1 138 ? -1.672 -10.065 -9.616 1.00 95.94 138 CYS A CA 1
ATOM 1116 C C . CYS A 1 138 ? -2.474 -9.081 -8.764 1.00 95.94 138 CYS A C 1
ATOM 1118 O O . CYS A 1 138 ? -3.142 -9.486 -7.812 1.00 95.94 138 CYS A O 1
ATOM 1120 N N . GLY A 1 139 ? -2.431 -7.793 -9.096 1.00 96.88 139 GLY A N 1
ATOM 1121 C CA . GLY A 1 139 ? -3.105 -6.766 -8.322 1.00 96.88 139 GLY A CA 1
ATOM 1122 C C . GLY A 1 139 ? -2.579 -5.377 -8.619 1.00 96.88 139 GLY A C 1
ATOM 1123 O O . GLY A 1 139 ? -1.864 -5.164 -9.600 1.00 96.88 139 GLY A O 1
ATOM 1124 N N . GLU A 1 140 ? -2.928 -4.446 -7.746 1.00 97.69 140 GLU A N 1
ATOM 1125 C CA . GLU A 1 140 ? -2.377 -3.094 -7.722 1.00 97.69 140 GLU A CA 1
ATOM 1126 C C . GLU A 1 140 ? -2.056 -2.722 -6.276 1.00 97.69 140 GLU A C 1
ATOM 1128 O O . GLU A 1 140 ? -2.616 -3.277 -5.325 1.00 97.69 140 GLU A O 1
ATOM 1133 N N . ALA A 1 141 ? -1.123 -1.798 -6.114 1.00 98.31 141 ALA A N 1
ATOM 1134 C CA . ALA A 1 141 ? -0.680 -1.292 -4.834 1.00 98.31 141 ALA A CA 1
ATOM 1135 C C . ALA A 1 141 ? -0.624 0.229 -4.840 1.00 98.31 141 ALA A C 1
ATOM 1137 O O . ALA A 1 141 ? -0.566 0.849 -5.899 1.00 98.31 141 ALA A O 1
ATOM 1138 N N . ALA A 1 142 ? -0.677 0.817 -3.650 1.00 98.00 142 ALA A N 1
ATOM 1139 C CA . ALA A 1 142 ? -0.660 2.256 -3.465 1.00 98.00 142 ALA A CA 1
ATOM 1140 C C . ALA A 1 142 ? 0.200 2.661 -2.265 1.00 98.00 142 ALA A C 1
ATOM 1142 O O . ALA A 1 142 ? 0.239 1.963 -1.250 1.00 98.00 142 ALA A O 1
ATOM 1143 N N . THR A 1 143 ? 0.855 3.814 -2.390 1.00 98.62 143 THR A N 1
ATOM 1144 C CA . THR A 1 143 ? 1.628 4.472 -1.332 1.00 98.62 143 THR A CA 1
ATOM 1145 C C . THR A 1 143 ? 1.491 5.985 -1.447 1.00 98.62 143 THR A C 1
ATOM 1147 O O . THR A 1 143 ? 1.274 6.512 -2.540 1.00 98.62 143 THR A O 1
ATOM 1150 N N . PHE A 1 144 ? 1.606 6.684 -0.325 1.00 97.88 144 PHE A N 1
ATOM 1151 C CA . PHE A 1 144 ? 1.615 8.144 -0.248 1.00 97.88 144 PHE A CA 1
ATOM 1152 C C . PHE A 1 144 ? 2.251 8.587 1.067 1.00 97.88 144 PHE A C 1
ATOM 1154 O O . PHE A 1 144 ? 2.233 7.856 2.055 1.00 97.88 144 PHE A O 1
ATOM 1161 N N . THR A 1 145 ? 2.782 9.803 1.089 1.00 96.44 145 THR A N 1
ATOM 1162 C CA . THR A 1 145 ? 3.350 10.429 2.294 1.00 96.44 145 THR A CA 1
ATOM 1163 C C . THR A 1 145 ? 2.566 11.656 2.740 1.00 96.44 145 THR A C 1
ATOM 1165 O O . THR A 1 145 ? 2.687 12.073 3.886 1.00 96.44 145 THR A O 1
ATOM 1168 N N . GLU A 1 146 ? 1.757 12.231 1.852 1.00 97.12 146 GLU A N 1
ATOM 1169 C CA . GLU A 1 146 ? 1.020 13.464 2.100 1.00 97.12 146 GLU A CA 1
ATOM 1170 C C . GLU A 1 146 ? -0.459 13.163 2.318 1.00 97.12 146 GLU A C 1
ATOM 1172 O O . GLU A 1 146 ? -1.144 12.643 1.433 1.00 97.12 146 GLU A O 1
ATOM 1177 N N . PHE A 1 147 ? -0.955 13.496 3.507 1.00 97.19 147 PHE A N 1
ATOM 1178 C CA . PHE A 1 147 ? -2.379 13.488 3.800 1.00 97.19 147 PHE A CA 1
ATOM 1179 C C . PHE A 1 147 ? -2.737 14.507 4.881 1.00 97.19 147 PHE A C 1
ATOM 1181 O O . PHE A 1 147 ? -1.909 14.862 5.720 1.00 97.19 147 PHE A O 1
ATOM 1188 N N . GLU A 1 148 ? -3.992 14.943 4.879 1.00 97.44 148 GLU A N 1
ATOM 1189 C CA . GLU A 1 148 ? -4.554 15.848 5.883 1.00 97.44 148 GLU A CA 1
ATOM 1190 C C . GLU A 1 148 ? -5.942 15.368 6.317 1.00 97.44 148 GLU A C 1
ATOM 1192 O O . GLU A 1 148 ? -6.734 14.919 5.486 1.00 97.44 148 GLU A O 1
ATOM 1197 N N . TYR A 1 149 ? -6.233 15.427 7.621 1.00 97.00 149 TYR A N 1
ATOM 1198 C CA . TYR A 1 149 ? -7.587 15.179 8.124 1.00 97.00 149 TYR A CA 1
ATOM 1199 C C . TYR A 1 149 ? -8.507 16.344 7.742 1.00 97.00 149 TYR A C 1
ATOM 1201 O O . TYR A 1 149 ? -8.071 17.495 7.752 1.00 97.00 149 TYR A O 1
ATOM 1209 N N . LEU A 1 150 ? -9.762 16.023 7.416 1.00 94.38 150 LEU A N 1
ATOM 1210 C CA . LEU A 1 150 ? -10.801 16.978 7.016 1.00 94.38 150 LEU A CA 1
ATOM 1211 C C . LEU A 1 150 ? -11.734 17.349 8.172 1.00 94.38 150 LEU A C 1
ATOM 1213 O O . LEU A 1 150 ? -12.008 16.462 9.013 1.00 94.38 150 LEU A O 1
#

Organism: NCBI:txid870908

Sequence (150 aa):
MERPSDKNAYQAKHALLLLRSYVALIGEPLLPTLDAKPLYEAPFPVLSHNTAADPILTYGNLAAQQLWEMSWEDLTILPSRLTAEPNHRDQRAHMFEVMRETGFYRNYEGIRVSATGRRFQIRNATIWTLFDDMGQKCGEAATFTEFEYL